Protein AF-A0A7H8N265-F1 (afdb_monomer)

Nearest PDB structures (foldseek):
  1r22-assembly1_B  TM=9.796E-01  e=1.830E-09  Synechococcus elongatus PCC 7942 = FACHB-805
  6cdb-assembly1_A  TM=9.556E-01  e=2.835E-09  Staphylococcus aureus
  6cda-assembly1_A-2  TM=9.636E-01  e=3.213E-09  Staphylococcus aureus
  2kko-assembly1_B  TM=8.861E-01  e=1.210E-07  Mycobacterium tuberculosis variant bovis
  2kko-assembly1_A  TM=8.455E-01  e=4.446E-08  Mycobacterium tuberculosis variant bovis

pLDDT: mean 87.32, std 17.24, range [40.66, 98.44]

Foldseek 3Di:
DDPDDPPDDDDPVVVVLVVLVVVLVPDPLLLLLQVVQLVHWDFLVVSCVVSVHDSVVS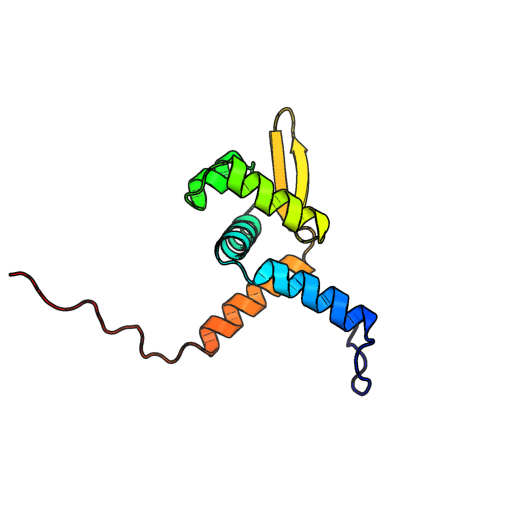VVSVVSCVVSQQKDWDDDPPTITIHGNDVVSSVVSVVVVVVCVVPPPPPPPDPPDDDDD

Radius of gyration: 17.97 Å; Cα contacts (8 Å, |Δi|>4): 87; chains: 1; bounding box: 44×54×40 Å

Organism: NCBI:txid2763006

InterPro domains:
  IPR001845 HTH ArsR-type DNA-binding domain [PF01022] (27-71)
  IPR001845 HTH ArsR-type DNA-binding domain [PR00778] (22-37)
  IPR001845 HTH ArsR-type DNA-binding domain [PR00778] (54-69)
  IPR001845 HTH ArsR-type DNA-binding domain [PR00778] (69-84)
  IPR001845 HTH ArsR-type DNA-binding domain [PS50987] (10-104)
  IPR001845 HTH ArsR-type DNA-binding domain [SM00418] (20-98)
  IPR011991 ArsR-like helix-turn-helix domain [cd00090] (23-97)
  IPR036388 Winged helix-like DNA-binding domain superfamily [G3DSA:1.10.10.10] (3-111)
  IPR036390 Winged helix DNA-binding domain superfamily [SSF46785] (11-101)
  IPR051011 Metal-responsive transcriptional regulator [PTHR43132] (12-103)

Structure (mmCIF, N/CA/C/O backbone):
data_AF-A0A7H8N265-F1
#
_entry.id   AF-A0A7H8N265-F1
#
loop_
_atom_site.group_PDB
_atom_site.id
_atom_site.type_symbol
_atom_site.label_atom_id
_atom_site.label_alt_id
_atom_site.label_comp_id
_atom_site.label_asym_id
_atom_site.label_entity_id
_atom_site.label_seq_id
_atom_site.pdbx_PDB_ins_code
_atom_site.Cartn_x
_atom_site.Cartn_y
_atom_site.Cartn_z
_atom_site.occupancy
_atom_site.B_iso_or_equiv
_atom_site.auth_seq_id
_atom_site.auth_comp_id
_atom_site.auth_asym_id
_atom_site.auth_atom_id
_atom_site.pdbx_PDB_model_num
ATOM 1 N N . MET A 1 1 ? 4.886 11.557 -19.752 1.00 40.66 1 MET A N 1
ATOM 2 C CA . MET A 1 1 ? 6.063 11.553 -18.863 1.00 40.66 1 MET A CA 1
ATOM 3 C C . MET A 1 1 ? 6.730 10.181 -18.909 1.00 40.66 1 MET A C 1
ATOM 5 O O . MET A 1 1 ? 6.026 9.192 -18.791 1.00 40.66 1 MET A O 1
ATOM 9 N N . GLY A 1 2 ? 8.050 10.140 -19.137 1.00 47.69 2 GLY A N 1
ATOM 10 C CA . GLY A 1 2 ? 8.958 9.047 -18.755 1.00 47.69 2 GLY A CA 1
ATOM 11 C C . GLY A 1 2 ? 8.763 7.647 -19.351 1.00 47.69 2 GLY A C 1
ATOM 12 O O . GLY A 1 2 ? 8.549 6.708 -18.595 1.00 47.69 2 GLY A O 1
ATOM 13 N N . ARG A 1 3 ? 8.959 7.449 -20.666 1.00 53.91 3 ARG A N 1
ATOM 14 C CA . ARG A 1 3 ? 9.475 6.140 -21.113 1.00 53.91 3 ARG A CA 1
ATOM 15 C C . ARG A 1 3 ? 10.919 6.056 -20.616 1.00 53.91 3 ARG A C 1
ATOM 17 O O . ARG A 1 3 ? 11.785 6.723 -21.174 1.00 53.91 3 ARG A O 1
ATOM 24 N N . GLY A 1 4 ? 11.137 5.327 -19.523 1.00 51.88 4 GLY A N 1
ATOM 25 C CA . GLY A 1 4 ? 12.472 5.012 -19.023 1.00 51.88 4 GLY A CA 1
ATOM 26 C C . GLY A 1 4 ? 13.325 4.415 -20.141 1.00 51.88 4 GLY A C 1
ATOM 27 O O . GLY A 1 4 ? 12.832 3.644 -20.963 1.00 51.88 4 GLY A O 1
ATOM 28 N N . ASN A 1 5 ? 14.572 4.866 -20.183 1.00 54.12 5 ASN A N 1
ATOM 29 C CA . ASN A 1 5 ? 15.603 4.596 -21.173 1.00 54.12 5 ASN A CA 1
ATOM 30 C C . ASN A 1 5 ? 15.570 3.143 -21.695 1.00 54.12 5 ASN A C 1
ATOM 32 O O . ASN A 1 5 ? 15.938 2.208 -20.986 1.00 54.12 5 ASN A O 1
ATOM 36 N N . ALA A 1 6 ? 15.120 2.941 -22.936 1.00 56.41 6 ALA A N 1
ATOM 37 C CA . ALA A 1 6 ? 15.210 1.650 -23.608 1.00 56.41 6 ALA A CA 1
ATOM 38 C C . ALA A 1 6 ? 16.681 1.396 -23.979 1.00 56.41 6 ALA A C 1
ATOM 40 O O . ALA A 1 6 ? 17.094 1.687 -25.097 1.00 56.41 6 ALA A O 1
ATOM 41 N N . GLY A 1 7 ? 17.479 0.908 -23.024 1.00 63.81 7 GLY A N 1
ATOM 42 C CA . GLY A 1 7 ? 18.858 0.488 -23.292 1.00 63.81 7 GLY A CA 1
ATOM 43 C C . GLY A 1 7 ? 19.843 0.504 -22.124 1.00 63.81 7 GLY A C 1
ATOM 44 O O . GLY A 1 7 ? 20.932 -0.034 -22.287 1.00 63.81 7 GLY A O 1
ATOM 45 N N . GLU A 1 8 ? 19.504 1.064 -20.961 1.00 79.94 8 GLU A N 1
ATOM 46 C CA . GLU A 1 8 ? 20.457 1.182 -19.850 1.00 79.94 8 GLU A CA 1
ATOM 47 C C . GLU A 1 8 ? 19.933 0.481 -18.595 1.00 79.94 8 GLU A C 1
ATOM 49 O O . GLU A 1 8 ? 18.761 0.611 -18.235 1.00 79.94 8 GLU A O 1
ATOM 54 N N . LEU A 1 9 ? 20.799 -0.307 -17.952 1.00 87.94 9 LEU A N 1
ATOM 55 C CA . LEU A 1 9 ? 20.494 -0.930 -16.667 1.00 87.94 9 LEU A CA 1
ATOM 56 C C . LEU A 1 9 ? 20.199 0.169 -15.639 1.00 87.94 9 LEU A C 1
ATOM 58 O O . LEU A 1 9 ? 20.896 1.181 -15.591 1.00 87.94 9 LEU A O 1
ATOM 62 N N . ILE A 1 10 ? 19.180 -0.039 -14.805 1.00 92.00 10 ILE A N 1
ATOM 63 C CA . ILE A 1 10 ? 18.881 0.876 -13.697 1.00 92.00 10 ILE A CA 1
ATOM 64 C C . ILE A 1 10 ? 20.084 0.988 -12.751 1.00 92.00 10 ILE A C 1
ATOM 66 O O . ILE A 1 10 ? 20.856 0.037 -12.595 1.00 92.00 10 ILE A O 1
ATOM 70 N N . SER A 1 11 ? 20.233 2.139 -12.093 1.00 94.88 11 SER A N 1
ATOM 71 C CA . SER A 1 11 ? 21.305 2.324 -11.114 1.00 94.88 11 SER A CA 1
ATOM 72 C C . SER A 1 11 ? 21.100 1.423 -9.891 1.00 94.88 11 SER A C 1
ATOM 74 O O . SER A 1 11 ? 19.983 1.005 -9.575 1.00 94.88 11 SER A O 1
ATOM 76 N N . GLN A 1 12 ? 22.179 1.142 -9.158 1.00 94.50 12 GLN A N 1
ATOM 77 C CA . GLN A 1 12 ? 22.101 0.352 -7.927 1.00 94.50 12 GLN A CA 1
ATOM 78 C C . GLN A 1 12 ? 21.177 1.008 -6.885 1.00 94.50 12 GLN A C 1
ATOM 80 O O . GLN A 1 12 ? 20.411 0.317 -6.221 1.00 94.50 12 GLN A O 1
ATOM 85 N N . GLU A 1 13 ? 21.201 2.338 -6.786 1.00 95.19 13 GLU A N 1
ATOM 86 C CA . GLU A 1 13 ? 20.308 3.117 -5.922 1.00 95.19 13 GLU A CA 1
ATOM 87 C C . GLU A 1 13 ? 18.834 2.933 -6.311 1.00 95.19 13 GLU A C 1
ATOM 89 O O . GLU A 1 13 ? 18.001 2.640 -5.454 1.00 95.19 13 GLU A O 1
ATOM 94 N N . GLN A 1 14 ? 18.515 3.016 -7.608 1.00 93.62 14 GLN A N 1
ATOM 95 C CA . GLN A 1 14 ? 17.161 2.762 -8.107 1.00 93.62 14 GLN A CA 1
ATOM 96 C C . GLN A 1 14 ? 16.717 1.326 -7.818 1.00 93.62 14 GLN A C 1
ATOM 98 O O . GLN A 1 14 ? 15.586 1.109 -7.387 1.00 93.62 14 GLN A O 1
ATOM 103 N N . ALA A 1 15 ? 17.603 0.345 -8.019 1.00 95.88 15 ALA A N 1
ATOM 104 C CA . ALA A 1 15 ? 17.314 -1.055 -7.729 1.00 95.88 15 ALA A CA 1
ATOM 105 C C . ALA A 1 15 ? 17.005 -1.281 -6.240 1.00 95.88 15 ALA A C 1
ATOM 107 O O . ALA A 1 15 ? 16.037 -1.973 -5.924 1.00 95.88 15 ALA A O 1
ATOM 108 N N . PHE A 1 16 ? 17.773 -0.666 -5.332 1.00 96.38 16 PHE A N 1
ATOM 109 C CA . PHE A 1 16 ? 17.505 -0.726 -3.894 1.00 96.38 16 PHE A CA 1
ATOM 110 C C . PHE A 1 16 ? 16.164 -0.084 -3.532 1.00 96.38 16 PHE A C 1
ATOM 112 O O . PHE A 1 16 ? 15.355 -0.731 -2.871 1.00 96.38 16 PHE A O 1
ATOM 119 N N . ALA A 1 17 ? 15.887 1.128 -4.019 1.00 93.44 17 ALA A N 1
ATOM 120 C CA . ALA A 1 17 ? 14.631 1.822 -3.733 1.00 93.44 17 ALA A CA 1
ATOM 121 C C . ALA A 1 17 ? 13.406 1.025 -4.222 1.00 93.44 17 ALA A C 1
ATOM 123 O O . ALA A 1 17 ? 12.416 0.873 -3.504 1.00 93.44 17 ALA A O 1
ATOM 124 N N . VAL A 1 18 ? 13.484 0.449 -5.428 1.00 94.44 18 VAL A N 1
ATOM 125 C CA . VAL A 1 18 ? 12.433 -0.435 -5.951 1.00 94.44 18 VAL A CA 1
ATOM 126 C C . VAL A 1 18 ? 12.293 -1.683 -5.079 1.00 94.44 18 VAL A C 1
ATOM 128 O O . VAL A 1 18 ? 11.173 -2.059 -4.738 1.00 94.44 18 VAL A O 1
ATOM 131 N N . ALA A 1 19 ? 13.399 -2.319 -4.686 1.00 96.12 19 ALA A N 1
ATOM 132 C CA . ALA A 1 19 ? 13.363 -3.510 -3.843 1.00 96.12 19 ALA A CA 1
ATOM 133 C C . ALA A 1 19 ? 12.718 -3.241 -2.474 1.00 96.12 19 ALA A C 1
ATOM 135 O O . ALA A 1 19 ? 11.945 -4.074 -2.005 1.00 96.12 19 ALA A O 1
ATOM 136 N N . GLU A 1 20 ? 12.959 -2.083 -1.854 1.00 94.94 20 GLU A N 1
ATOM 137 C CA . GLU A 1 20 ? 12.315 -1.702 -0.590 1.00 94.94 20 GLU A CA 1
ATOM 138 C C . GLU A 1 20 ? 10.794 -1.568 -0.730 1.00 94.94 20 GLU A C 1
ATOM 140 O O . GLU A 1 20 ? 10.039 -2.108 0.087 1.00 94.94 20 GLU A O 1
ATOM 145 N N . VAL A 1 21 ? 10.329 -0.920 -1.803 1.00 94.69 21 VAL A N 1
ATOM 146 C CA . VAL A 1 21 ? 8.897 -0.842 -2.121 1.00 94.69 21 VAL A CA 1
ATOM 147 C C . VAL A 1 21 ? 8.319 -2.241 -2.335 1.00 94.69 21 VAL A C 1
ATOM 149 O O . VAL A 1 21 ? 7.303 -2.591 -1.732 1.00 94.69 21 VAL A O 1
ATOM 152 N N . MET A 1 22 ? 8.982 -3.084 -3.129 1.00 95.19 22 MET A N 1
ATOM 153 C CA . MET A 1 22 ? 8.525 -4.454 -3.384 1.00 95.19 22 MET A CA 1
ATOM 154 C C . MET A 1 22 ? 8.506 -5.301 -2.106 1.00 95.19 22 MET A C 1
ATOM 156 O O . MET A 1 22 ? 7.570 -6.069 -1.886 1.00 95.19 22 MET A O 1
ATOM 160 N N . GLN A 1 23 ? 9.473 -5.117 -1.207 1.00 95.19 23 GLN A N 1
ATOM 161 C CA . GLN A 1 23 ? 9.515 -5.795 0.087 1.00 95.19 23 GLN A CA 1
ATOM 162 C C . GLN A 1 23 ? 8.345 -5.377 0.989 1.00 95.19 23 GLN A C 1
ATOM 164 O O . GLN A 1 23 ? 7.796 -6.203 1.732 1.00 95.19 23 GLN A O 1
ATOM 169 N N . ALA A 1 24 ? 7.906 -4.120 0.907 1.00 93.12 24 ALA A N 1
ATOM 170 C CA . ALA A 1 24 ? 6.664 -3.694 1.536 1.00 93.12 24 ALA A CA 1
ATOM 171 C C . ALA A 1 24 ? 5.444 -4.344 0.873 1.00 93.12 24 ALA A C 1
ATOM 173 O O . ALA A 1 24 ? 4.551 -4.807 1.576 1.00 93.12 24 ALA A O 1
ATOM 174 N N . LEU A 1 25 ? 5.406 -4.500 -0.442 1.00 94.50 25 LEU A N 1
ATOM 175 C CA . LEU A 1 25 ? 4.291 -5.182 -1.108 1.00 94.50 25 LEU A CA 1
ATOM 176 C C . LEU A 1 25 ? 4.274 -6.705 -0.884 1.00 94.50 25 LEU A C 1
ATOM 178 O O . LEU A 1 25 ? 3.218 -7.321 -0.979 1.00 94.50 25 LEU A O 1
ATOM 182 N N . ALA A 1 26 ? 5.384 -7.316 -0.467 1.00 95.06 26 ALA A N 1
ATOM 183 C CA . ALA A 1 26 ? 5.495 -8.752 -0.178 1.00 95.06 26 ALA A CA 1
ATOM 184 C C . ALA A 1 26 ? 4.759 -9.226 1.106 1.00 95.06 26 ALA A C 1
ATOM 186 O O . ALA A 1 26 ? 5.149 -10.214 1.726 1.00 95.06 26 ALA A O 1
ATOM 187 N N . SER A 1 27 ? 3.702 -8.532 1.543 1.00 96.31 27 SER A N 1
ATOM 188 C CA . SER A 1 27 ? 2.835 -8.937 2.660 1.00 96.31 27 SER A CA 1
ATOM 189 C C . SER A 1 27 ? 1.367 -8.930 2.233 1.00 96.31 27 SER A C 1
ATOM 191 O O . SER A 1 27 ? 0.865 -7.866 1.860 1.00 96.31 27 SER A O 1
ATOM 193 N N . PRO A 1 28 ? 0.641 -10.057 2.374 1.00 95.75 28 PRO A N 1
ATOM 194 C CA . PRO A 1 28 ? -0.780 -10.128 2.038 1.00 95.75 28 PRO A CA 1
ATOM 195 C C . PRO A 1 28 ? -1.627 -9.065 2.747 1.00 95.75 28 PRO A C 1
ATOM 197 O O . PRO A 1 28 ? -2.449 -8.414 2.111 1.00 95.75 28 PRO A O 1
ATOM 200 N N . ALA A 1 29 ? -1.378 -8.827 4.039 1.00 96.06 29 ALA A N 1
ATOM 201 C CA . ALA A 1 29 ? -2.102 -7.824 4.820 1.00 96.06 29 ALA A CA 1
ATOM 202 C C . ALA A 1 29 ? -1.907 -6.404 4.265 1.00 96.06 29 ALA A C 1
ATOM 204 O O . ALA A 1 29 ? -2.851 -5.623 4.180 1.00 96.06 29 ALA A O 1
ATOM 205 N N . ARG A 1 30 ? -0.683 -6.061 3.842 1.00 97.31 30 ARG A N 1
ATOM 206 C CA . ARG A 1 30 ? -0.402 -4.736 3.271 1.00 97.31 30 ARG A CA 1
ATOM 207 C C . ARG A 1 30 ? -1.023 -4.575 1.889 1.00 97.31 30 ARG A C 1
ATOM 209 O O . ARG A 1 30 ? -1.571 -3.515 1.615 1.00 97.31 30 ARG A O 1
ATOM 216 N N . VAL A 1 31 ? -1.014 -5.621 1.063 1.00 96.56 31 VAL A N 1
ATOM 217 C CA . VAL A 1 31 ? -1.710 -5.605 -0.233 1.00 96.56 31 VAL A CA 1
ATOM 218 C C . VAL A 1 31 ? -3.220 -5.440 -0.044 1.00 96.56 31 VAL A C 1
ATOM 220 O O . VAL A 1 31 ? -3.813 -4.627 -0.739 1.00 96.56 31 VAL A O 1
ATOM 223 N N . GLN A 1 32 ? -3.834 -6.112 0.937 1.00 96.94 32 GLN A N 1
ATOM 224 C CA . GLN A 1 32 ? -5.260 -5.934 1.259 1.00 96.94 32 GLN A CA 1
ATOM 225 C C . GLN A 1 32 ? -5.589 -4.509 1.728 1.00 96.94 32 GLN A C 1
ATOM 227 O O . GLN A 1 32 ? -6.596 -3.943 1.313 1.00 96.94 32 GLN A O 1
ATOM 232 N N . ILE A 1 33 ? -4.731 -3.904 2.558 1.00 98.00 33 ILE A N 1
ATOM 233 C CA . ILE A 1 33 ? -4.887 -2.502 2.974 1.00 98.00 33 ILE A CA 1
ATOM 234 C C . ILE A 1 33 ? -4.826 -1.567 1.757 1.00 98.00 33 ILE A C 1
ATOM 236 O O . ILE A 1 33 ? -5.667 -0.681 1.630 1.00 98.00 33 ILE A O 1
ATOM 240 N N . LEU A 1 34 ? -3.854 -1.755 0.861 1.00 97.75 34 LEU A N 1
ATOM 241 C CA . LEU A 1 34 ? -3.706 -0.921 -0.337 1.00 97.75 34 LEU A CA 1
ATOM 242 C C . LEU A 1 34 ? -4.877 -1.111 -1.312 1.00 97.75 34 LEU A C 1
ATOM 244 O O . LEU A 1 34 ? -5.420 -0.122 -1.793 1.00 97.75 34 LEU A O 1
ATOM 248 N N . ASP A 1 35 ? -5.321 -2.352 -1.531 1.00 96.25 35 ASP A N 1
ATOM 249 C CA . ASP A 1 35 ? -6.528 -2.666 -2.306 1.00 96.25 35 ASP A CA 1
ATOM 250 C C . ASP A 1 35 ? -7.769 -1.975 -1.728 1.00 96.25 35 ASP A C 1
ATOM 252 O O . ASP A 1 35 ? -8.590 -1.414 -2.454 1.00 96.25 35 ASP A O 1
ATOM 256 N N . ARG A 1 36 ? -7.896 -1.940 -0.399 1.00 97.06 36 ARG A N 1
ATOM 257 C CA . ARG A 1 36 ? -8.990 -1.214 0.237 1.00 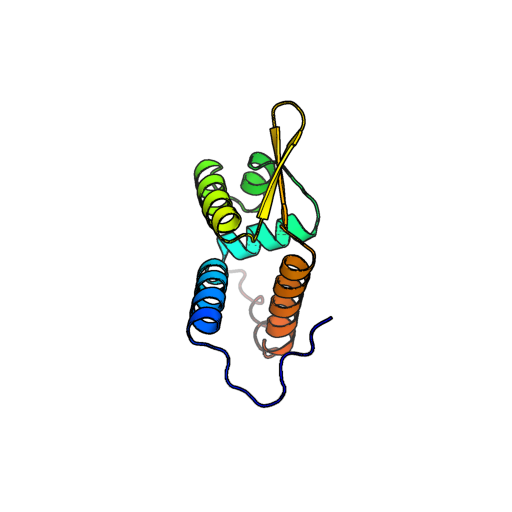97.06 36 ARG A CA 1
ATOM 258 C C . ARG A 1 36 ? -8.912 0.295 -0.000 1.00 97.06 36 ARG A C 1
ATOM 260 O O . ARG A 1 36 ? -9.941 0.938 -0.231 1.00 97.06 36 ARG A O 1
ATOM 267 N N . LEU A 1 37 ? -7.713 0.859 0.039 1.00 97.62 37 LEU A N 1
ATOM 268 C CA . LEU A 1 37 ? -7.499 2.286 -0.186 1.00 97.62 37 LEU A CA 1
ATOM 269 C C . LEU A 1 37 ? -7.646 2.709 -1.656 1.00 97.62 37 LEU A C 1
ATOM 271 O O . LEU A 1 37 ? -7.880 3.892 -1.889 1.00 97.62 37 LEU A O 1
ATOM 275 N N . LEU A 1 38 ? -7.592 1.779 -2.622 1.00 96.12 38 LEU A N 1
ATOM 276 C CA . LEU A 1 38 ? -7.970 2.050 -4.021 1.00 96.12 38 LEU A CA 1
ATOM 277 C C . LEU A 1 38 ? -9.433 2.497 -4.142 1.00 96.12 38 LEU A C 1
ATOM 279 O O . LEU A 1 38 ? -9.755 3.349 -4.963 1.00 96.12 38 LEU A O 1
ATOM 283 N N . ARG A 1 39 ? -10.332 1.915 -3.336 1.00 94.44 39 ARG A N 1
ATOM 284 C CA . ARG A 1 39 ? -11.776 2.194 -3.416 1.00 94.44 39 ARG A CA 1
ATOM 285 C C . ARG A 1 39 ? -12.133 3.566 -2.858 1.00 94.44 39 ARG A C 1
ATOM 287 O O . ARG A 1 39 ? -12.942 4.281 -3.442 1.00 94.44 39 ARG A O 1
ATOM 294 N N . SER A 1 40 ? -11.584 3.905 -1.695 1.00 95.31 40 SER A N 1
ATOM 295 C CA . SER A 1 40 ? -11.806 5.194 -1.044 1.00 95.31 40 SER A CA 1
ATOM 296 C C . SER A 1 40 ? -10.815 5.407 0.094 1.00 95.31 40 SER A C 1
ATOM 298 O O . SER A 1 40 ? -10.335 4.447 0.706 1.00 95.31 40 SER A O 1
ATOM 300 N N . SER A 1 41 ? -10.600 6.670 0.461 1.00 96.94 41 SER A N 1
ATOM 301 C CA . SER A 1 41 ? -9.971 6.983 1.738 1.00 96.94 41 SER A CA 1
ATOM 302 C C . SER A 1 41 ? -10.867 6.561 2.907 1.00 96.94 41 SER A C 1
ATOM 304 O O . SER A 1 41 ? -12.096 6.556 2.796 1.00 96.94 41 SER A O 1
ATOM 306 N N . CYS A 1 42 ? -10.259 6.150 4.019 1.00 97.19 42 CYS A N 1
ATOM 307 C CA . CYS A 1 42 ? -10.987 5.741 5.224 1.00 97.19 42 CYS A CA 1
ATOM 308 C C . CYS A 1 42 ? -10.098 5.812 6.480 1.00 97.19 42 CYS A C 1
ATOM 310 O O . CYS A 1 42 ? -8.863 5.838 6.382 1.00 97.19 42 CYS A O 1
ATOM 312 N N . PRO A 1 43 ? -10.689 5.897 7.686 1.00 97.81 43 PRO A N 1
ATOM 313 C CA . PRO A 1 43 ? -9.938 5.868 8.931 1.00 97.81 43 PRO A CA 1
ATOM 314 C C . PRO A 1 43 ? -9.412 4.465 9.250 1.00 97.81 43 PRO A C 1
ATOM 316 O O . PRO A 1 43 ? -9.977 3.448 8.856 1.00 97.81 43 PRO A O 1
ATOM 319 N N . VAL A 1 44 ? -8.359 4.404 10.067 1.00 97.12 44 VAL A N 1
ATOM 320 C CA . VAL A 1 44 ? -7.706 3.138 10.452 1.00 97.12 44 VAL A CA 1
ATOM 321 C C . VAL A 1 44 ? -8.650 2.109 11.093 1.00 97.12 44 VAL A C 1
ATOM 323 O O . VAL A 1 44 ? -8.429 0.913 10.946 1.00 97.12 44 VAL A O 1
ATOM 326 N N . GLY A 1 45 ? -9.699 2.556 11.792 1.00 97.06 45 GLY A N 1
ATOM 327 C CA . GLY A 1 45 ? -10.685 1.657 12.401 1.00 97.06 45 GLY A CA 1
ATOM 328 C C . GLY A 1 45 ? -11.543 0.923 11.368 1.00 97.06 45 GLY A C 1
ATOM 329 O O . GLY A 1 45 ? -11.819 -0.258 11.540 1.00 97.06 45 GLY A O 1
ATOM 330 N N . GLU A 1 46 ? -11.909 1.595 10.273 1.00 96.88 46 GLU A N 1
ATOM 331 C CA . GLU A 1 46 ? -12.640 0.968 9.165 1.00 96.88 46 GLU A CA 1
ATOM 332 C C . GLU A 1 46 ? -11.732 0.004 8.401 1.00 96.88 46 GLU A C 1
ATOM 334 O O . GLU A 1 46 ? -12.119 -1.138 8.175 1.00 96.88 46 GLU A O 1
ATOM 339 N N . LEU A 1 47 ? -10.483 0.406 8.121 1.00 96.62 47 LEU A N 1
ATOM 340 C CA . LEU A 1 47 ? -9.484 -0.496 7.536 1.00 96.62 47 LEU A CA 1
ATOM 341 C C . LEU A 1 47 ? -9.335 -1.779 8.354 1.00 96.62 47 LEU A C 1
ATOM 343 O O . LEU A 1 47 ? -9.378 -2.862 7.788 1.00 96.62 47 LEU A O 1
ATOM 347 N N . ALA A 1 48 ? -9.180 -1.651 9.673 1.00 97.75 48 ALA A N 1
ATOM 348 C CA . A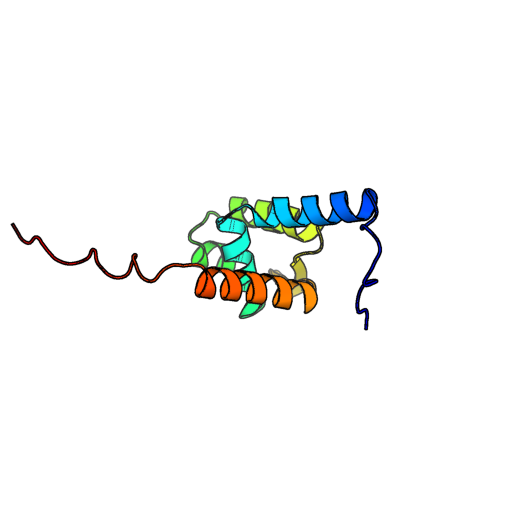LA A 1 48 ? -9.045 -2.771 10.599 1.00 97.75 48 ALA A CA 1
ATOM 349 C C . ALA A 1 48 ? -10.237 -3.733 10.546 1.00 97.75 48 ALA A C 1
ATOM 351 O O . ALA A 1 48 ? -10.038 -4.945 10.441 1.00 97.75 48 ALA A O 1
ATOM 352 N N . ALA A 1 49 ? -11.458 -3.195 10.553 1.00 96.94 49 ALA A N 1
ATOM 353 C CA . ALA A 1 49 ? -12.672 -3.996 10.450 1.00 96.94 49 ALA A CA 1
ATOM 354 C C . ALA A 1 49 ? -12.753 -4.754 9.115 1.00 96.94 49 ALA A C 1
ATOM 356 O O . ALA A 1 49 ? -13.094 -5.934 9.101 1.00 96.94 49 ALA A O 1
ATOM 357 N N . GLU A 1 50 ? -12.408 -4.105 8.004 1.00 94.94 50 GLU A N 1
ATOM 358 C CA . GLU A 1 50 ? -12.537 -4.697 6.671 1.00 94.94 50 GLU A CA 1
ATOM 359 C C . GLU A 1 50 ? -11.465 -5.739 6.347 1.00 94.94 50 GLU A C 1
ATOM 361 O O . GLU A 1 50 ? -11.769 -6.755 5.724 1.00 94.94 50 GLU A O 1
ATOM 366 N N . VAL A 1 51 ? -10.221 -5.524 6.786 1.00 94.25 51 VAL A N 1
ATOM 367 C CA . VAL A 1 51 ? -9.139 -6.508 6.594 1.00 94.25 51 VAL A CA 1
ATOM 368 C C . VAL A 1 51 ? -9.123 -7.588 7.684 1.00 94.25 51 VAL A C 1
ATOM 370 O O . VAL A 1 51 ? -8.298 -8.496 7.634 1.00 94.25 51 VAL A O 1
ATOM 373 N N . GLY A 1 52 ? -10.023 -7.509 8.672 1.00 96.19 52 GLY A N 1
ATOM 374 C CA . GLY A 1 52 ? -10.150 -8.498 9.746 1.00 96.19 52 GLY A CA 1
ATOM 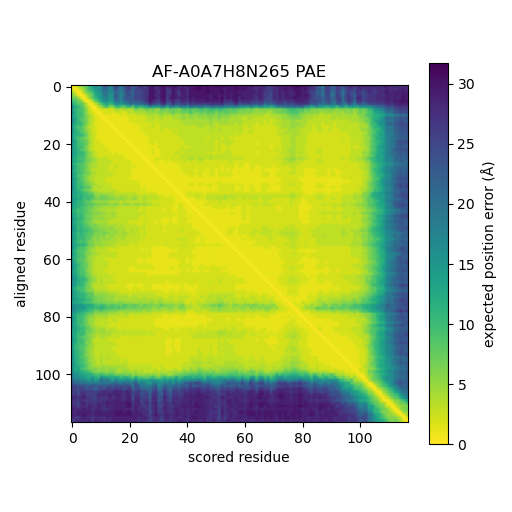375 C C . GLY A 1 52 ? -8.943 -8.539 10.687 1.00 96.19 52 GLY A C 1
ATOM 376 O O . GLY A 1 52 ? -8.526 -9.615 11.111 1.00 96.19 52 GLY A O 1
ATOM 377 N N . MET A 1 53 ? -8.348 -7.381 10.989 1.00 97.12 53 MET A N 1
ATOM 378 C CA . MET A 1 53 ? -7.138 -7.273 11.810 1.00 97.12 53 MET A CA 1
ATOM 379 C C . MET A 1 53 ? -7.312 -6.276 12.951 1.00 97.12 53 MET A C 1
ATOM 381 O O . MET A 1 53 ? -8.046 -5.300 12.845 1.00 97.12 53 MET A O 1
ATOM 385 N N . GLU A 1 54 ? -6.544 -6.465 14.021 1.00 97.88 54 GLU A N 1
ATOM 386 C CA . GLU A 1 54 ? -6.476 -5.503 15.120 1.00 97.88 54 GLU A CA 1
ATOM 387 C C . GLU A 1 54 ? -5.985 -4.124 14.653 1.00 97.88 54 GLU A C 1
ATOM 389 O O . GLU A 1 54 ? -5.015 -4.000 13.893 1.00 97.88 54 GLU A O 1
ATOM 394 N N . GLN A 1 55 ? -6.598 -3.061 15.181 1.00 97.19 55 GLN A N 1
ATOM 395 C CA . GLN A 1 55 ? -6.295 -1.678 14.794 1.00 97.19 55 GLN A CA 1
ATOM 396 C C . GLN A 1 55 ? -4.822 -1.302 15.027 1.00 97.19 55 GLN A C 1
ATOM 398 O O . GLN A 1 55 ? -4.240 -0.550 14.240 1.00 97.19 55 GLN A O 1
ATOM 403 N N . ASN A 1 56 ? -4.191 -1.829 16.083 1.00 97.56 56 ASN A N 1
ATOM 404 C CA . ASN A 1 56 ? -2.762 -1.622 16.339 1.00 97.56 56 ASN A CA 1
ATOM 405 C C . ASN A 1 56 ? -1.895 -2.229 15.221 1.00 97.56 56 ASN A C 1
ATOM 407 O O . ASN A 1 56 ? -0.955 -1.596 14.736 1.00 97.56 56 ASN A O 1
ATOM 411 N N . THR A 1 57 ? -2.250 -3.424 14.748 1.00 97.81 57 THR A N 1
ATOM 412 C CA . THR A 1 57 ? -1.544 -4.105 13.657 1.00 97.81 57 THR A CA 1
ATOM 413 C C . THR A 1 57 ? -1.680 -3.327 12.350 1.00 97.81 57 THR A C 1
ATOM 415 O O . THR A 1 57 ? -0.673 -3.047 11.696 1.00 97.81 57 THR A O 1
ATOM 418 N N . VAL A 1 58 ? -2.890 -2.870 12.013 1.00 98.12 58 VAL A N 1
ATOM 419 C CA . VAL A 1 58 ? -3.112 -2.020 10.830 1.00 98.12 58 VAL A CA 1
ATOM 420 C C . VAL A 1 58 ? -2.365 -0.692 10.948 1.00 98.12 58 VAL A C 1
ATOM 422 O O . VAL A 1 58 ? -1.730 -0.260 9.990 1.00 98.12 58 VAL A O 1
ATOM 425 N N . SER A 1 59 ? -2.343 -0.072 12.130 1.00 97.75 59 SER A N 1
ATOM 426 C CA . SER A 1 59 ? -1.586 1.167 12.367 1.00 97.75 59 SER A CA 1
ATOM 427 C C . SER A 1 59 ? -0.083 0.982 12.131 1.00 97.75 59 SER A C 1
ATOM 429 O O . SER A 1 59 ? 0.573 1.861 11.567 1.00 97.75 59 SER A O 1
ATOM 431 N N . ASN A 1 60 ? 0.470 -0.170 12.521 1.00 98.00 60 ASN A N 1
ATOM 432 C CA . ASN A 1 60 ? 1.867 -0.516 12.261 1.00 98.00 60 ASN A CA 1
ATOM 433 C C . ASN A 1 60 ? 2.140 -0.711 10.763 1.00 98.00 60 ASN A C 1
ATOM 435 O O . ASN A 1 60 ? 3.136 -0.191 10.257 1.00 98.00 60 ASN A O 1
ATOM 439 N N . HIS A 1 61 ? 1.240 -1.380 10.038 1.00 97.94 61 HIS A N 1
ATOM 440 C CA . HIS A 1 61 ? 1.324 -1.488 8.580 1.00 97.94 61 HIS A CA 1
ATOM 441 C C . HIS A 1 61 ? 1.255 -0.121 7.893 1.00 97.94 61 HIS A C 1
ATOM 443 O O . HIS A 1 61 ? 2.118 0.187 7.076 1.00 97.94 61 HIS A O 1
ATOM 449 N N . LEU A 1 62 ? 0.301 0.730 8.272 1.00 98.06 62 LEU A N 1
ATOM 450 C CA . LEU A 1 62 ? 0.154 2.079 7.721 1.00 98.06 62 LEU A CA 1
ATOM 451 C C . LEU A 1 62 ? 1.374 2.960 8.002 1.00 98.06 62 LEU A C 1
ATOM 453 O O . LEU A 1 62 ? 1.753 3.753 7.146 1.00 98.06 62 LEU A O 1
ATOM 457 N N . ARG A 1 63 ? 2.025 2.820 9.165 1.00 97.38 63 ARG A N 1
ATOM 458 C CA . ARG A 1 63 ? 3.266 3.553 9.470 1.00 97.38 63 ARG A CA 1
ATOM 459 C C . ARG A 1 63 ? 4.386 3.187 8.496 1.00 97.38 63 ARG A C 1
ATOM 461 O O . ARG A 1 63 ? 5.041 4.083 7.974 1.00 97.38 63 ARG A O 1
ATOM 468 N N . MET A 1 64 ? 4.580 1.893 8.240 1.00 97.00 64 MET A N 1
ATOM 469 C CA . MET A 1 64 ? 5.575 1.400 7.283 1.00 97.00 64 MET A CA 1
ATOM 470 C C . MET A 1 64 ? 5.247 1.836 5.852 1.00 97.00 64 MET A C 1
ATOM 472 O O . MET A 1 64 ? 6.101 2.393 5.171 1.00 97.00 64 MET A O 1
ATOM 476 N N . LEU A 1 65 ? 4.000 1.642 5.415 1.00 97.94 65 LEU A N 1
ATOM 477 C CA . LEU A 1 65 ? 3.551 2.050 4.083 1.00 97.94 65 LEU A CA 1
ATOM 478 C C . LEU A 1 65 ? 3.719 3.561 3.873 1.00 97.94 65 LEU A C 1
ATOM 480 O O . LEU A 1 65 ? 4.146 3.994 2.810 1.00 97.94 65 LEU A O 1
ATOM 484 N N . ARG A 1 66 ? 3.436 4.370 4.900 1.00 97.44 66 ARG A N 1
ATOM 485 C CA . ARG A 1 66 ? 3.614 5.824 4.849 1.00 97.44 66 ARG A CA 1
ATOM 486 C C . ARG A 1 66 ? 5.085 6.223 4.776 1.00 97.44 66 ARG A C 1
ATOM 488 O O . ARG A 1 66 ? 5.408 7.167 4.068 1.00 97.44 66 ARG A O 1
ATOM 495 N N . HIS A 1 67 ? 5.960 5.533 5.509 1.00 96.12 67 HIS A N 1
ATOM 496 C CA . HIS A 1 67 ? 7.403 5.787 5.466 1.00 96.12 67 HIS A CA 1
ATO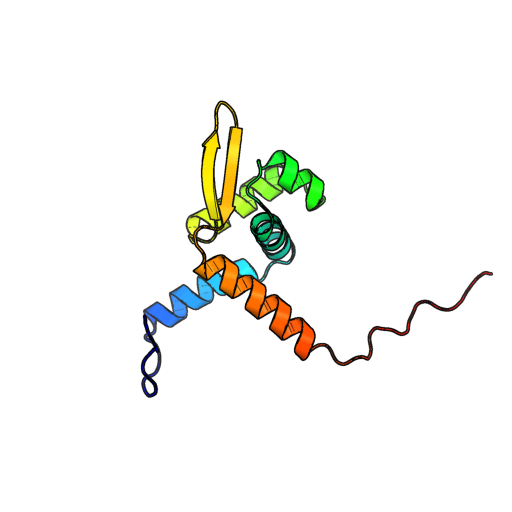M 497 C C . HIS A 1 67 ? 7.974 5.592 4.056 1.00 96.12 67 HIS A C 1
ATOM 499 O O . HIS A 1 67 ? 8.819 6.372 3.635 1.00 96.12 67 HIS A O 1
ATOM 505 N N . LEU A 1 68 ? 7.446 4.613 3.319 1.00 95.81 68 LEU A N 1
ATOM 506 C CA . LEU A 1 68 ? 7.829 4.312 1.939 1.00 95.81 68 LEU A CA 1
ATOM 507 C C . LEU A 1 68 ? 7.021 5.089 0.886 1.00 95.81 68 LEU A C 1
ATOM 509 O O . LEU A 1 68 ? 7.101 4.773 -0.295 1.00 95.81 68 LEU A O 1
ATOM 513 N N . GLY A 1 69 ? 6.206 6.068 1.294 1.00 96.81 69 GLY A N 1
ATOM 514 C CA . GLY A 1 69 ? 5.427 6.883 0.358 1.00 96.81 69 GLY A CA 1
ATOM 515 C C . GLY A 1 69 ? 4.318 6.126 -0.3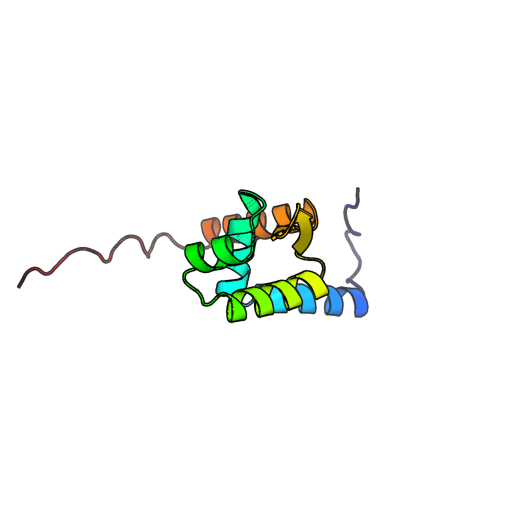80 1.00 96.81 69 GLY A C 1
ATOM 516 O O . GLY A 1 69 ? 3.902 6.559 -1.441 1.00 96.81 69 GLY A O 1
ATOM 517 N N . LEU A 1 70 ? 3.820 5.006 0.156 1.00 97.81 70 LEU A N 1
ATOM 518 C CA . LEU A 1 70 ? 2.731 4.234 -0.465 1.00 97.81 70 LEU A CA 1
ATOM 519 C C . LEU A 1 70 ? 1.342 4.724 -0.044 1.00 97.81 70 LEU A C 1
ATOM 521 O O . LEU A 1 70 ? 0.369 4.591 -0.783 1.00 97.81 70 LEU A O 1
ATOM 525 N N . VAL A 1 71 ? 1.238 5.312 1.149 1.00 98.38 71 VAL A N 1
ATOM 526 C CA . VAL A 1 71 ? -0.012 5.883 1.665 1.00 98.38 71 VAL A CA 1
ATOM 527 C C . VAL A 1 71 ? 0.217 7.276 2.231 1.00 98.38 71 VAL A C 1
ATOM 529 O O . VAL A 1 71 ? 1.278 7.584 2.779 1.00 98.38 71 VAL A O 1
ATOM 532 N N . ALA A 1 72 ? -0.817 8.103 2.160 1.00 98.06 72 ALA A N 1
ATOM 533 C CA . ALA A 1 72 ? -0.892 9.390 2.831 1.00 98.06 72 ALA A CA 1
ATOM 534 C C . ALA A 1 72 ? -1.926 9.336 3.962 1.00 98.06 72 ALA A C 1
ATOM 536 O O . ALA A 1 72 ? -2.857 8.534 3.944 1.00 98.06 72 ALA A O 1
ATOM 537 N N . GLY A 1 73 ? -1.738 10.182 4.975 1.00 96.88 73 GLY A N 1
ATOM 538 C CA . GLY A 1 73 ? -2.689 10.350 6.070 1.00 96.88 73 GLY A CA 1
ATOM 539 C C . GLY A 1 73 ? -3.051 11.820 6.224 1.00 96.88 73 GLY A C 1
ATOM 540 O O . GLY A 1 73 ? -2.164 12.638 6.474 1.00 96.88 73 GLY A O 1
ATOM 541 N N . HIS A 1 74 ? -4.336 12.143 6.114 1.00 95.81 74 HIS A N 1
ATOM 542 C CA . HIS A 1 74 ? -4.873 13.492 6.267 1.00 95.81 74 HIS A CA 1
ATOM 543 C C . HIS A 1 74 ? -5.779 13.569 7.500 1.00 95.81 74 HIS A C 1
ATOM 545 O O . HIS A 1 74 ? -6.572 12.664 7.756 1.00 95.81 74 HIS A O 1
ATOM 551 N N . ARG A 1 75 ? -5.651 14.632 8.304 1.00 96.31 75 ARG A N 1
ATOM 552 C CA . ARG A 1 75 ? -6.517 14.833 9.474 1.00 96.31 75 ARG A CA 1
ATOM 553 C C . ARG A 1 75 ? -7.835 15.453 9.039 1.00 96.31 75 ARG A C 1
ATOM 555 O O . ARG A 1 75 ? -7.844 16.576 8.557 1.00 96.31 75 ARG A O 1
ATOM 562 N N . GLU A 1 76 ? -8.928 14.758 9.318 1.00 95.19 76 GLU A N 1
ATOM 563 C CA . GLU A 1 76 ? -10.284 15.259 9.135 1.00 95.19 76 GLU A CA 1
ATOM 564 C C . GLU A 1 76 ? -10.987 15.289 10.501 1.00 95.19 76 GLU A C 1
ATOM 566 O O . GLU A 1 76 ? -11.322 14.262 11.104 1.00 95.19 76 GLU A O 1
ATOM 571 N N . GLY A 1 77 ? -11.116 16.495 11.060 1.00 94.31 77 GLY A N 1
ATOM 572 C CA . GLY A 1 77 ? -11.614 16.699 12.419 1.00 94.31 77 GLY A CA 1
ATOM 573 C C . GLY A 1 77 ? -10.758 15.977 13.468 1.00 94.31 77 GLY A C 1
ATOM 574 O O . GLY A 1 77 ? -9.605 16.333 13.705 1.00 94.31 77 GLY A O 1
ATOM 575 N N . ARG A 1 78 ? -11.338 14.966 14.128 1.00 93.12 78 ARG A N 1
ATOM 576 C CA . ARG A 1 78 ? -10.667 14.163 15.174 1.00 93.12 78 ARG A CA 1
ATOM 577 C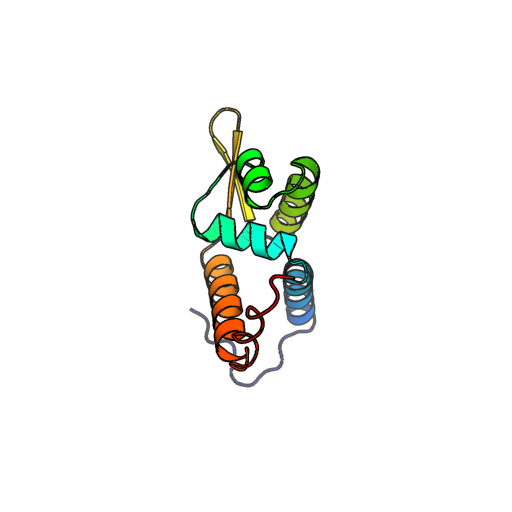 C . ARG A 1 78 ? -10.037 12.870 14.649 1.00 93.12 78 ARG A C 1
ATOM 579 O O . ARG A 1 78 ? -9.416 12.150 15.426 1.00 93.12 78 ARG A O 1
ATOM 586 N N . ARG A 1 79 ? -10.229 12.541 13.369 1.00 94.06 79 ARG A N 1
ATOM 587 C CA . ARG A 1 79 ? -9.786 11.277 12.767 1.00 94.06 79 ARG A CA 1
ATOM 588 C C . ARG A 1 79 ? -8.688 11.536 11.737 1.00 94.06 79 ARG A C 1
ATOM 590 O O . ARG A 1 79 ? -8.537 12.644 11.231 1.00 94.06 79 ARG A O 1
ATOM 597 N N . VAL A 1 80 ? -7.902 10.504 11.447 1.00 96.81 80 VAL A N 1
ATOM 598 C CA . VAL A 1 80 ? -6.967 10.496 10.316 1.00 96.81 80 VAL A CA 1
ATOM 599 C C . VAL A 1 80 ? -7.564 9.593 9.251 1.00 96.81 80 VAL A C 1
ATOM 601 O O . VAL A 1 80 ? -7.788 8.414 9.528 1.00 96.81 80 VAL A O 1
ATOM 604 N N . LEU A 1 81 ? -7.821 10.148 8.072 1.00 98.06 81 LEU A N 1
ATOM 605 C CA . LEU A 1 81 ? -8.165 9.388 6.880 1.00 98.06 81 LEU A CA 1
ATOM 606 C C . LEU A 1 81 ? -6.886 9.001 6.153 1.00 98.06 81 LEU A C 1
ATOM 608 O O . LEU A 1 81 ? -6.001 9.836 5.957 1.00 98.06 81 LEU A O 1
ATOM 612 N N . TYR A 1 82 ? -6.797 7.738 5.765 1.00 98.44 82 TYR A N 1
ATOM 613 C CA . TYR A 1 82 ? -5.714 7.226 4.943 1.00 98.44 82 TYR A CA 1
ATOM 614 C C . TYR A 1 82 ? -6.176 7.106 3.499 1.00 98.44 82 TYR A C 1
ATOM 616 O O . TYR A 1 82 ? -7.324 6.753 3.251 1.00 98.44 82 TYR A O 1
ATOM 624 N N . SER A 1 83 ? -5.278 7.391 2.565 1.00 98.38 83 SER A N 1
ATOM 625 C CA . SER A 1 83 ? -5.445 7.197 1.124 1.00 98.38 83 SER A CA 1
ATOM 626 C C . SER A 1 83 ? -4.153 6.630 0.546 1.00 98.38 83 SER A C 1
ATOM 628 O O . SER A 1 83 ? -3.108 6.669 1.203 1.00 98.38 83 SER A O 1
ATOM 630 N N . LEU A 1 84 ? -4.191 6.146 -0.695 1.00 98.25 84 LEU A N 1
ATOM 631 C CA . LEU A 1 84 ? -2.952 5.969 -1.452 1.00 98.25 84 LEU A CA 1
ATOM 632 C C . LEU A 1 84 ? -2.231 7.314 -1.595 1.00 98.25 84 LEU A C 1
ATOM 634 O O . LEU A 1 84 ? -2.851 8.378 -1.488 1.00 98.25 84 LEU A O 1
ATOM 638 N N . HIS A 1 85 ? -0.909 7.257 -1.742 1.00 97.81 85 HIS A N 1
ATOM 639 C CA . HIS A 1 85 ? -0.093 8.463 -1.829 1.00 97.81 85 HIS A CA 1
ATOM 640 C C . HIS A 1 85 ? -0.351 9.245 -3.120 1.00 97.81 85 HIS A C 1
ATOM 642 O O . HIS A 1 85 ? -0.502 10.464 -3.071 1.00 97.81 85 HIS A O 1
ATOM 648 N N . ASP A 1 86 ? -0.435 8.538 -4.247 1.00 96.06 86 ASP A N 1
ATOM 649 C CA . ASP A 1 86 ? -0.676 9.095 -5.573 1.00 96.06 86 ASP A CA 1
ATOM 650 C C . ASP A 1 86 ? -1.263 8.038 -6.534 1.00 96.06 86 ASP A C 1
ATOM 652 O O . ASP A 1 86 ? -1.436 6.861 -6.191 1.00 96.06 86 ASP A O 1
ATOM 656 N N . ASP A 1 87 ? -1.540 8.468 -7.767 1.00 95.44 87 ASP A N 1
ATOM 657 C CA . ASP A 1 87 ? -2.059 7.613 -8.839 1.00 95.44 87 ASP A CA 1
ATOM 658 C C . ASP A 1 87 ? -1.039 6.564 -9.325 1.00 95.44 87 ASP A C 1
ATOM 660 O O . ASP A 1 87 ? -1.417 5.563 -9.940 1.00 95.44 87 ASP A O 1
ATOM 664 N N . HIS A 1 88 ? 0.263 6.760 -9.073 1.00 95.25 88 HIS A N 1
ATOM 665 C CA . HIS A 1 88 ? 1.294 5.791 -9.461 1.00 95.25 88 HIS A CA 1
ATOM 666 C C . HIS A 1 88 ? 1.227 4.553 -8.565 1.00 95.25 88 HIS A C 1
ATOM 668 O O . HIS A 1 88 ? 1.296 3.432 -9.072 1.00 95.25 88 HIS A O 1
ATOM 674 N N . VAL A 1 89 ? 1.011 4.736 -7.257 1.00 95.88 89 VAL A N 1
ATOM 675 C CA . VAL A 1 89 ? 0.746 3.624 -6.334 1.00 95.88 89 VAL A CA 1
ATOM 676 C C . VAL A 1 89 ? -0.533 2.891 -6.731 1.00 95.88 89 VAL A C 1
ATOM 678 O O . VAL A 1 89 ? -0.537 1.661 -6.755 1.00 95.88 89 VAL A O 1
ATOM 681 N N . ALA A 1 90 ? -1.595 3.620 -7.087 1.00 96.00 90 ALA A N 1
ATOM 682 C CA . ALA A 1 90 ? -2.845 3.004 -7.527 1.00 96.00 90 ALA A CA 1
ATOM 683 C C . ALA A 1 90 ? -2.627 2.104 -8.754 1.00 96.00 90 ALA A C 1
ATOM 685 O O . ALA A 1 90 ? -2.920 0.906 -8.720 1.00 96.00 90 ALA A O 1
ATOM 686 N N . THR A 1 91 ? -1.983 2.660 -9.783 1.00 96.38 91 THR A N 1
ATOM 687 C CA . THR A 1 91 ? -1.641 1.942 -11.016 1.00 96.38 91 THR A CA 1
ATOM 688 C C . THR A 1 91 ? -0.794 0.700 -10.724 1.00 96.38 91 THR A C 1
ATOM 690 O O . THR A 1 91 ? -1.049 -0.365 -11.281 1.00 96.38 91 THR A O 1
ATOM 693 N N . LEU A 1 92 ? 0.198 0.794 -9.832 1.00 94.81 92 LEU A N 1
ATOM 694 C CA . LEU A 1 92 ? 1.061 -0.335 -9.472 1.00 94.81 92 LEU A CA 1
ATOM 695 C C . LEU A 1 92 ? 0.264 -1.524 -8.911 1.00 94.81 92 LEU A C 1
ATOM 697 O O . LEU A 1 92 ? 0.497 -2.665 -9.317 1.00 94.81 92 LEU A O 1
ATOM 701 N N . ILE A 1 93 ? -0.680 -1.270 -8.000 1.00 95.00 93 ILE A N 1
ATOM 702 C CA . ILE A 1 93 ? -1.502 -2.325 -7.390 1.00 95.00 93 ILE A CA 1
ATOM 703 C C . ILE A 1 93 ? -2.468 -2.931 -8.413 1.00 95.00 93 ILE A C 1
ATOM 705 O O . ILE A 1 93 ? -2.580 -4.154 -8.497 1.00 95.00 93 ILE A O 1
ATOM 709 N N . GLU A 1 94 ? -3.104 -2.108 -9.245 1.00 94.75 94 GLU A N 1
ATOM 710 C CA . GLU A 1 94 ? -3.985 -2.580 -10.320 1.00 94.75 94 GLU A CA 1
ATOM 711 C C . GLU A 1 94 ? -3.243 -3.456 -11.341 1.00 94.75 94 GLU A C 1
ATOM 713 O O . GLU A 1 94 ? -3.747 -4.510 -11.748 1.00 94.75 94 GLU A O 1
ATOM 718 N N . GLN A 1 95 ? -2.020 -3.071 -11.724 1.00 94.62 95 GLN A N 1
ATOM 719 C CA . GLN A 1 95 ? -1.177 -3.874 -12.613 1.00 94.62 95 GLN A CA 1
ATOM 720 C C . GLN A 1 95 ? -0.779 -5.204 -11.964 1.00 94.62 95 GLN A C 1
ATOM 722 O O . GLN A 1 95 ? -0.829 -6.243 -12.625 1.00 94.62 95 GLN A O 1
ATOM 727 N N . ALA A 1 96 ? -0.443 -5.208 -10.671 1.00 92.38 96 ALA A N 1
ATOM 728 C CA . ALA A 1 96 ? -0.127 -6.437 -9.945 1.00 92.38 96 ALA A CA 1
ATOM 729 C C . ALA A 1 96 ? -1.329 -7.401 -9.892 1.00 92.38 96 ALA A C 1
ATOM 731 O O . ALA A 1 96 ? -1.178 -8.593 -10.169 1.00 92.38 96 ALA A O 1
ATOM 732 N N . LEU A 1 97 ? -2.534 -6.893 -9.607 1.00 90.88 97 LEU A N 1
ATOM 733 C CA . LEU A 1 97 ? -3.772 -7.684 -9.609 1.00 90.88 97 LEU A CA 1
ATOM 734 C C . LEU A 1 97 ? -4.089 -8.246 -11.002 1.00 90.88 97 LEU A C 1
ATOM 73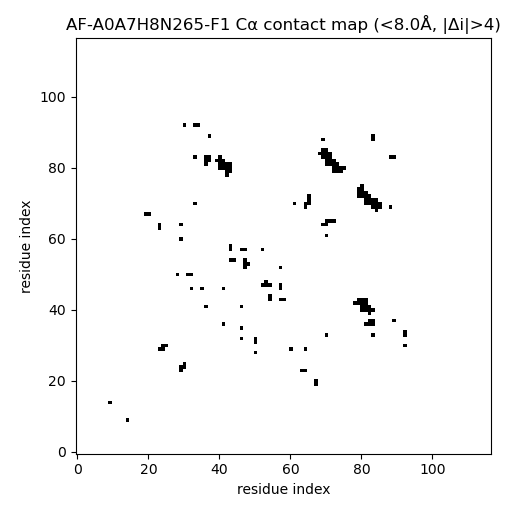6 O O . LEU A 1 97 ? -4.395 -9.433 -11.140 1.00 90.88 97 LEU A O 1
ATOM 740 N N . THR A 1 98 ? -3.951 -7.417 -12.039 1.00 92.25 98 THR A N 1
ATOM 741 C CA . THR A 1 98 ? -4.140 -7.820 -13.442 1.00 92.25 98 THR A CA 1
ATOM 742 C C . THR A 1 98 ? -3.161 -8.929 -13.837 1.00 92.25 98 THR A C 1
ATOM 744 O O . THR A 1 98 ? -3.556 -9.935 -14.428 1.00 92.25 98 THR A O 1
ATOM 747 N N . HIS A 1 99 ? -1.890 -8.797 -13.451 1.00 90.06 99 HIS A N 1
ATOM 748 C CA . HIS A 1 99 ? -0.854 -9.792 -13.716 1.00 90.06 99 HI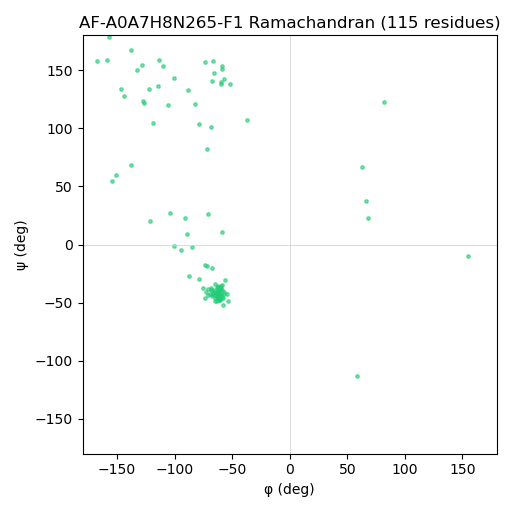S A CA 1
ATOM 749 C C . HIS A 1 99 ? -1.186 -11.150 -13.078 1.00 90.06 99 HIS A C 1
ATOM 751 O O . HIS A 1 99 ? -1.143 -12.177 -13.755 1.00 90.06 99 HIS A O 1
ATOM 757 N N . VAL A 1 100 ? -1.602 -11.174 -11.806 1.00 88.81 100 VAL A N 1
ATOM 758 C CA . VAL A 1 100 ? -2.038 -12.419 -11.144 1.00 88.81 100 VAL A CA 1
ATOM 759 C C . VAL A 1 100 ? -3.243 -13.040 -11.859 1.00 88.81 100 VAL A C 1
ATOM 761 O O . VAL A 1 100 ? -3.308 -14.262 -11.996 1.00 88.81 100 VAL A O 1
ATOM 764 N N . GLY A 1 101 ? -4.170 -12.221 -12.365 1.00 83.06 101 GLY A N 1
ATOM 765 C CA . GLY A 1 101 ? -5.311 -12.678 -13.162 1.00 83.06 101 GLY A CA 1
ATOM 766 C C . GLY A 1 101 ? -4.914 -13.372 -14.470 1.00 83.06 101 GLY A C 1
ATOM 767 O O . GLY A 1 101 ? -5.525 -14.373 -14.836 1.00 83.06 101 GLY A O 1
ATOM 768 N N . HIS A 1 102 ? -3.866 -12.892 -15.146 1.00 78.94 102 HIS A N 1
ATOM 769 C CA . HIS A 1 102 ? -3.349 -13.495 -16.382 1.00 78.94 102 HIS A CA 1
ATOM 770 C C . HIS A 1 102 ? -2.486 -14.741 -16.137 1.00 78.94 102 HIS A C 1
ATOM 772 O O . HIS A 1 102 ? -2.445 -15.637 -16.979 1.00 78.94 102 HIS A O 1
ATOM 778 N N . HIS A 1 103 ? -1.802 -14.811 -14.992 1.00 68.06 103 HIS A N 1
ATOM 779 C CA . HIS A 1 103 ? -0.861 -15.887 -14.670 1.00 68.06 103 HIS A CA 1
ATOM 780 C C . HIS A 1 103 ? -1.420 -16.973 -13.749 1.00 68.06 103 HIS A C 1
ATOM 782 O O . HIS A 1 103 ? -0.720 -17.949 -13.486 1.00 68.06 103 HIS A O 1
ATOM 788 N N . ARG A 1 104 ? -2.671 -16.869 -13.284 1.00 57.34 104 ARG A N 1
ATOM 789 C CA . ARG A 1 104 ? -3.347 -17.985 -12.614 1.00 57.34 104 ARG A CA 1
ATOM 790 C C . ARG A 1 104 ? -3.841 -18.968 -13.686 1.00 57.34 104 ARG A C 1
ATOM 792 O O . ARG A 1 104 ? -4.857 -18.678 -14.317 1.00 57.34 104 ARG A O 1
ATOM 799 N N . PRO A 1 105 ? -3.188 -20.129 -13.915 1.00 51.31 105 PRO A N 1
ATOM 800 C CA . PRO A 1 105 ? -3.772 -21.142 -14.786 1.00 51.31 105 PRO A CA 1
ATOM 801 C C . PRO A 1 105 ? -5.154 -21.509 -14.235 1.00 51.31 105 PRO A C 1
ATOM 803 O O . PRO A 1 105 ? -5.348 -21.567 -13.019 1.00 51.31 105 PRO A O 1
ATOM 806 N N . ALA A 1 106 ? -6.117 -21.756 -15.121 1.00 53.81 106 ALA A N 1
ATOM 807 C CA . ALA A 1 106 ? -7.531 -22.011 -14.818 1.00 53.81 106 ALA A CA 1
ATOM 808 C C . ALA A 1 106 ? -7.820 -23.227 -13.893 1.00 53.81 106 ALA A C 1
ATOM 810 O O . ALA A 1 106 ? -8.969 -23.622 -13.714 1.00 53.81 106 ALA A O 1
ATOM 811 N N . ALA A 1 107 ? -6.808 -23.822 -13.263 1.00 52.28 107 ALA A N 1
ATOM 812 C CA . ALA A 1 107 ? -6.867 -25.062 -12.497 1.00 52.28 107 ALA A CA 1
ATOM 813 C C . ALA A 1 107 ? -7.158 -24.890 -10.989 1.00 52.28 107 ALA A C 1
ATOM 815 O O . ALA A 1 107 ? -6.849 -25.781 -10.205 1.00 52.28 107 ALA A O 1
ATOM 816 N N . ALA A 1 108 ? -7.766 -23.780 -10.558 1.00 53.47 108 ALA A N 1
ATOM 817 C CA . ALA A 1 108 ? -8.253 -23.619 -9.177 1.00 53.47 108 ALA A CA 1
ATOM 818 C C . ALA A 1 108 ? -9.768 -23.346 -9.094 1.00 53.47 108 ALA A C 1
ATOM 820 O O . ALA A 1 108 ? -10.255 -22.849 -8.084 1.00 53.47 108 ALA A O 1
ATOM 821 N N . SER A 1 109 ? -10.523 -23.678 -10.149 1.00 52.81 109 SER A N 1
ATOM 822 C CA . SER A 1 109 ? -11.992 -23.565 -10.184 1.00 52.81 109 SER A CA 1
ATOM 823 C C . SER A 1 109 ? -12.707 -24.920 -10.047 1.00 52.81 109 SER A C 1
ATOM 825 O O . SER A 1 109 ? -13.814 -25.095 -10.551 1.00 52.81 109 SER A O 1
ATOM 827 N N . GLY A 1 110 ? -12.083 -25.901 -9.386 1.00 51.44 110 GLY A N 1
ATOM 828 C CA . GLY A 1 110 ? -12.600 -27.269 -9.313 1.00 51.44 110 GLY A CA 1
ATOM 829 C C . GLY A 1 110 ? -12.208 -28.013 -8.042 1.00 51.44 110 GLY A C 1
ATOM 830 O O . GLY A 1 110 ? -11.556 -29.043 -8.123 1.00 51.44 110 GLY A O 1
ATOM 831 N N . ALA A 1 111 ? -12.588 -27.506 -6.868 1.00 52.78 111 ALA A N 1
ATOM 832 C CA . ALA A 1 111 ? -12.572 -28.292 -5.630 1.00 52.78 111 ALA A CA 1
ATOM 833 C C . ALA A 1 111 ? -13.597 -27.761 -4.615 1.00 52.78 111 ALA A C 1
ATOM 835 O O . ALA A 1 111 ? -13.275 -27.452 -3.475 1.00 52.78 111 ALA A O 1
ATOM 836 N N . MET A 1 112 ? -14.859 -27.650 -5.033 1.00 51.06 112 MET A N 1
ATOM 837 C CA . MET A 1 112 ? -15.982 -27.616 -4.095 1.00 51.06 112 MET A CA 1
ATOM 838 C C . MET A 1 112 ? -17.112 -28.475 -4.652 1.00 51.06 112 MET A C 1
ATOM 840 O O . MET A 1 112 ? -18.152 -28.013 -5.106 1.00 51.06 112 MET A O 1
ATOM 844 N N . THR A 1 113 ? -16.872 -29.781 -4.685 1.00 55.12 113 THR A N 1
ATOM 845 C CA . THR A 1 113 ? -17.936 -30.772 -4.812 1.00 55.12 113 THR A CA 1
ATOM 846 C C . THR A 1 113 ? -17.536 -31.981 -3.976 1.00 55.12 113 THR A C 1
ATOM 848 O O . THR A 1 113 ? -16.478 -32.563 -4.199 1.00 55.12 113 THR A O 1
ATOM 851 N N . ARG A 1 114 ? -18.463 -32.393 -3.098 1.00 49.44 114 ARG A N 1
ATOM 852 C CA . ARG A 1 114 ? -18.491 -33.623 -2.276 1.00 49.44 114 ARG A CA 1
ATOM 853 C C . ARG A 1 114 ? -17.640 -33.506 -0.994 1.00 49.44 114 ARG A C 1
ATOM 855 O O . ARG A 1 114 ? -16.453 -33.250 -1.065 1.00 49.44 114 ARG A O 1
ATOM 862 N N . ARG A 1 115 ? -18.182 -33.686 0.213 1.00 42.75 115 ARG A N 1
ATOM 863 C CA . ARG A 1 115 ? -19.210 -34.649 0.636 1.00 42.75 115 ARG A CA 1
ATOM 864 C C . ARG A 1 115 ? -20.120 -34.094 1.739 1.00 42.75 115 ARG A C 1
ATOM 866 O O . ARG A 1 115 ? -19.639 -33.615 2.756 1.00 42.75 115 ARG A O 1
ATOM 873 N N . ALA A 1 116 ? -21.421 -34.293 1.536 1.00 45.31 116 ALA A N 1
ATOM 874 C CA . ALA A 1 116 ? -22.321 -34.705 2.602 1.00 45.31 116 ALA A CA 1
ATOM 875 C C . ALA A 1 116 ? -21.953 -36.141 3.018 1.00 45.31 116 ALA A C 1
ATOM 877 O O . ALA A 1 116 ? -21.608 -36.964 2.157 1.00 45.31 116 ALA A O 1
ATOM 878 N N . GLY A 1 117 ? -22.004 -36.406 4.317 1.00 48.75 117 GLY A N 1
ATOM 879 C CA . GLY A 1 117 ? -21.765 -37.697 4.951 1.00 48.75 117 GLY A CA 1
ATOM 880 C C . GLY A 1 117 ? -21.898 -37.529 6.447 1.00 48.75 117 GLY A C 1
ATOM 881 O O . GLY A 1 117 ? -20.931 -36.994 7.024 1.00 48.75 117 GLY A O 1
#

Secondary structure (DSSP, 8-state):
-----TT-PPPHHHHHHHHHHHHHHS-HHHHHHHHHHHH--EEHHHHHHHHT--HHHHHHHHHHHHHTTSEEEEEETTEEEEEESSHHHHHHHHHHHHHHHHHS-STTS--------

Solvent-accessible surface area (backbone atoms only — not comparable to full-atom values): 7138 Å² total; per-residue (Å²): 136,80,84,71,68,94,85,63,83,77,52,71,68,55,51,50,57,51,49,53,55,49,59,57,57,74,32,72,71,52,45,52,52,50,59,52,28,69,78,43,66,45,36,60,64,58,52,12,64,74,72,73,45,58,52,69,60,48,50,53,50,49,52,55,36,35,74,71,58,48,31,38,76,46,79,58,90,95,44,50,34,34,31,52,52,48,71,66,54,49,50,52,52,55,52,52,54,52,50,51,64,74,67,53,71,84,85,79,81,78,86,87,77,88,79,91,132

Mean predicted aligned error: 8.41 Å

Sequence (117 aa):
MGRGNAGELISQEQAFAVAEVMQALASPARVQILDRLLRSSCPVGELAAEVGMEQNTVSNHLRMLRHLGLVAGHREGRRVLYSLHDDHVATLIEQALTHVGHHRPAAASGAMTRRAG